Protein AF-A0A835IPQ7-F1 (afdb_monomer)

Secondary structure (DSSP, 8-state):
---HHHHHHHHTT-S-HHHHHHHHHHHHHHHTSHHHHHHHHHTHHHHHHHHHHHTTS-HHHHHHHHHHHHHHHHSHHHHHHHHHHHHHHHHHHHHTS-S---HHHHHHHHHHHHHHHHHHHHT-HHHHHHHHHT-SSSHHHHHHHHTT--

InterPro domains:
  IPR016024 Armadillo-type fold [SSF48371] (5-84)
  IPR036554 GHMP kinase, C-terminal domain superfamily [G3DSA:3.30.70.890] (78-149)
  IPR036554 GHMP kinase, C-terminal domain superfamily [SSF55060] (88-145)

Mean predicted aligned error: 6.87 Å

pLDDT: mean 88.47, std 11.12, range [39.31, 96.62]

Sequence (150 aa):
MATELEELLQFLSFPSLQVKKGAVDIVRDLTGSEDGLQALTYYSQIVFPSLSCLLAENKEISEPAAQALVNLSENSELSIKMIEYEYSPTKKMRAVLPTEISMKEHIWNSSQAGALVASVLQGDLRVLGKAMSLDKIVEPKRKRLATRCC

Foldseek 3Di:
DQDPVNVLLVQLVDPDPVSVLVSLQVLLVLLVDPVSLVVCLVVLLRLLLSLVLQCPPDPSNNVSSVSSVVSLCVDPSSVVSSVVNVVVLVVVLVVQFDPDDDPVLVVLLVVLVVQLVVCVVVVPVVSNVVSVVPRDTRCVRCVVVVPPRD

Radius of gyration: 18.13 Å; Cα contacts (8 Å, |Δi|>4): 126; chains: 1; bounding box: 44×29×50 Å

Structure (mmCIF, N/CA/C/O backbone):
data_AF-A0A835IPQ7-F1
#
_entry.id   AF-A0A835IPQ7-F1
#
loop_
_atom_site.group_PDB
_atom_site.id
_atom_site.type_symbol
_atom_site.label_atom_id
_atom_site.label_alt_id
_atom_site.label_comp_id
_atom_site.label_asym_id
_atom_site.label_entity_id
_atom_site.label_seq_id
_atom_site.pdbx_PDB_ins_code
_atom_site.Cartn_x
_atom_site.Cartn_y
_atom_site.Cartn_z
_atom_site.occupancy
_atom_site.B_iso_or_equiv
_atom_site.auth_seq_id
_atom_site.auth_comp_id
_atom_site.auth_asym_id
_atom_site.auth_atom_id
_atom_site.pdbx_PDB_model_num
ATOM 1 N N . MET A 1 1 ? -4.590 -10.251 26.690 1.00 44.31 1 MET A N 1
ATOM 2 C CA . MET A 1 1 ? -5.963 -10.218 26.150 1.00 44.31 1 MET A CA 1
ATOM 3 C C . MET A 1 1 ? -5.907 -9.310 24.946 1.00 44.31 1 MET A C 1
ATOM 5 O O . MET A 1 1 ? -5.314 -8.246 25.092 1.00 44.31 1 MET A O 1
ATOM 9 N N . ALA A 1 2 ? -6.408 -9.749 23.790 1.00 57.72 2 ALA A N 1
ATOM 10 C CA . ALA A 1 2 ? -6.534 -8.855 22.645 1.00 57.72 2 ALA A CA 1
ATOM 11 C C . ALA A 1 2 ? -7.490 -7.719 23.032 1.00 57.72 2 ALA A C 1
ATOM 13 O O . ALA A 1 2 ? -8.451 -7.949 23.768 1.00 57.72 2 ALA A O 1
ATOM 14 N N . THR A 1 3 ? -7.174 -6.490 22.637 1.00 83.00 3 THR A N 1
ATOM 15 C CA . THR A 1 3 ? -8.110 -5.373 22.838 1.00 83.00 3 THR A CA 1
ATOM 16 C C . THR A 1 3 ? -9.187 -5.412 21.752 1.00 83.00 3 THR A C 1
ATOM 18 O O . THR A 1 3 ? -8.947 -5.959 20.677 1.00 83.00 3 THR A O 1
ATOM 21 N N . GLU A 1 4 ? -10.350 -4.801 21.990 1.00 87.12 4 GLU A N 1
ATOM 22 C CA . GLU A 1 4 ? -11.446 -4.733 21.002 1.00 87.12 4 GLU A CA 1
ATOM 23 C C . GLU A 1 4 ? -10.976 -4.188 19.636 1.00 87.12 4 GLU A C 1
ATOM 25 O O . GLU A 1 4 ? -11.417 -4.646 18.582 1.00 87.12 4 GLU A O 1
ATOM 30 N N . LEU A 1 5 ? -10.015 -3.255 19.641 1.00 88.69 5 LEU A N 1
ATOM 31 C CA . LEU A 1 5 ? -9.425 -2.691 18.425 1.00 88.69 5 LEU A CA 1
ATOM 32 C C . LEU A 1 5 ? -8.526 -3.691 17.680 1.00 88.69 5 LEU A C 1
ATOM 34 O O . LEU A 1 5 ? -8.494 -3.698 16.454 1.00 88.69 5 LEU A O 1
ATOM 38 N N . GLU A 1 6 ? -7.806 -4.552 18.395 1.00 88.81 6 GLU A N 1
ATOM 39 C CA . GLU A 1 6 ? -6.974 -5.586 17.774 1.00 88.81 6 GLU A CA 1
ATOM 40 C C . GLU A 1 6 ? -7.838 -6.627 17.047 1.00 88.81 6 GLU A C 1
ATOM 42 O O . GLU A 1 6 ? -7.523 -7.009 15.920 1.00 88.81 6 GLU A O 1
ATOM 47 N N . GLU A 1 7 ? -8.960 -7.030 17.650 1.00 90.25 7 GLU A N 1
ATOM 48 C CA . GLU A 1 7 ? -9.942 -7.921 17.018 1.00 90.25 7 GLU A CA 1
ATOM 49 C C . GLU A 1 7 ? -10.568 -7.275 15.774 1.00 90.25 7 GLU A C 1
ATOM 51 O O . GLU A 1 7 ? -10.646 -7.909 14.719 1.00 90.25 7 GLU A O 1
ATOM 56 N N . LEU A 1 8 ? -10.925 -5.987 15.855 1.00 93.62 8 LEU A N 1
ATOM 57 C CA . LEU A 1 8 ? -11.420 -5.229 14.705 1.00 93.62 8 LEU A CA 1
ATOM 58 C C . LEU A 1 8 ? -10.421 -5.234 13.539 1.00 93.62 8 LEU A C 1
ATOM 60 O O . LEU A 1 8 ? -10.806 -5.462 12.392 1.00 93.62 8 LEU A O 1
ATOM 64 N N . LEU A 1 9 ? -9.135 -5.004 13.813 1.00 91.94 9 LEU A N 1
ATOM 65 C CA . LEU A 1 9 ? -8.107 -4.982 12.770 1.00 91.94 9 LEU A CA 1
ATOM 66 C C . LEU A 1 9 ? -7.886 -6.362 12.138 1.00 91.94 9 LEU A C 1
ATOM 68 O O . LEU A 1 9 ? -7.613 -6.441 10.941 1.00 91.94 9 LEU A O 1
ATOM 72 N N . GLN A 1 10 ? -8.067 -7.452 12.887 1.00 90.88 10 GLN A N 1
ATOM 73 C CA . GLN A 1 10 ? -8.023 -8.807 12.323 1.00 90.88 10 GLN A CA 1
ATOM 74 C C . GLN A 1 10 ? -9.153 -9.051 11.310 1.00 90.88 10 GLN A C 1
ATOM 76 O O . GLN A 1 10 ? -8.959 -9.784 10.336 1.00 90.88 10 GLN A O 1
ATOM 81 N N . PHE A 1 11 ? -10.312 -8.405 11.481 1.00 93.75 11 PHE A N 1
ATOM 82 C CA . PHE A 1 11 ? -11.425 -8.525 10.539 1.00 93.75 11 PHE A CA 1
ATOM 83 C C . PHE A 1 11 ? -11.150 -7.902 9.163 1.00 93.75 11 PHE A C 1
ATOM 85 O O . PHE A 1 11 ? -11.789 -8.302 8.188 1.00 93.75 11 PHE A O 1
ATOM 92 N N . LEU A 1 12 ? -10.163 -7.005 9.037 1.00 91.38 12 LEU A N 1
ATOM 93 C CA . LEU A 1 12 ? -9.731 -6.469 7.738 1.00 91.38 12 LEU A CA 1
ATOM 94 C C . LEU A 1 12 ? -9.150 -7.559 6.823 1.00 91.38 12 LEU A C 1
ATOM 96 O O . LEU A 1 12 ? -9.284 -7.476 5.605 1.00 91.38 12 LEU A O 1
ATOM 100 N N . SER A 1 13 ? -8.569 -8.611 7.401 1.00 88.50 13 SER A N 1
ATOM 101 C CA . SER A 1 13 ? -7.992 -9.744 6.664 1.00 88.50 13 SER A CA 1
ATOM 102 C C . SER A 1 13 ? -8.943 -10.944 6.562 1.00 88.50 13 SER A C 1
ATOM 104 O O . SER A 1 13 ? -8.552 -12.016 6.099 1.00 88.50 13 SER A O 1
ATOM 106 N N . PHE A 1 14 ? -10.197 -10.806 7.006 1.00 89.62 14 PHE A N 1
ATOM 107 C CA . PHE A 1 14 ? -11.148 -11.917 7.049 1.00 89.62 14 PHE A CA 1
ATOM 108 C C . PHE A 1 14 ? -11.633 -12.308 5.637 1.00 89.62 14 PHE A C 1
ATOM 110 O O . PHE A 1 14 ? -11.823 -11.444 4.781 1.00 89.62 14 PHE A O 1
ATOM 117 N N . PRO A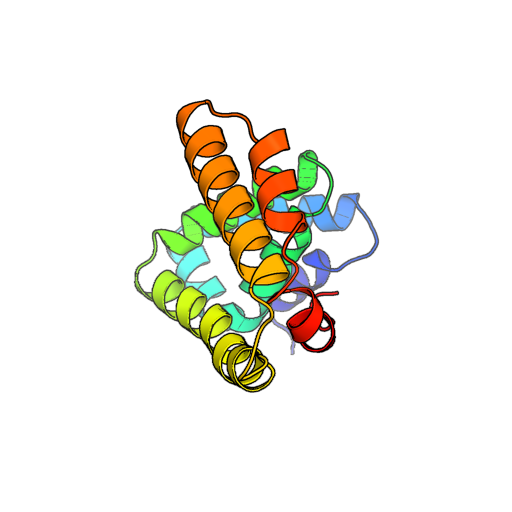 1 15 ? -11.918 -13.593 5.351 1.00 86.56 15 PRO A N 1
ATOM 118 C CA . PRO A 1 15 ? -12.365 -14.011 4.017 1.00 86.56 15 PRO A CA 1
ATOM 119 C C . PRO A 1 15 ? -13.759 -13.484 3.629 1.00 86.56 15 PRO A C 1
ATOM 121 O O . PRO A 1 15 ? -14.085 -13.416 2.446 1.00 86.56 15 PRO A O 1
ATOM 124 N N . SER A 1 16 ? -14.598 -13.108 4.600 1.00 91.31 16 SER A N 1
ATOM 125 C CA . SER A 1 16 ? -15.963 -12.633 4.341 1.00 91.31 16 SER A CA 1
ATOM 126 C C . SER A 1 16 ? -15.989 -11.164 3.911 1.00 91.31 16 SER A C 1
ATOM 128 O O . SER A 1 16 ? -15.569 -10.284 4.661 1.00 91.31 16 SER A O 1
ATOM 130 N N . LEU A 1 17 ? -16.562 -10.890 2.732 1.00 88.19 17 LEU A N 1
ATOM 131 C CA . LEU A 1 17 ? -16.719 -9.535 2.186 1.00 88.19 17 LEU A CA 1
ATOM 132 C C . LEU A 1 17 ? -17.511 -8.613 3.127 1.00 88.19 17 LEU A C 1
ATOM 134 O O . LEU A 1 17 ? -17.136 -7.461 3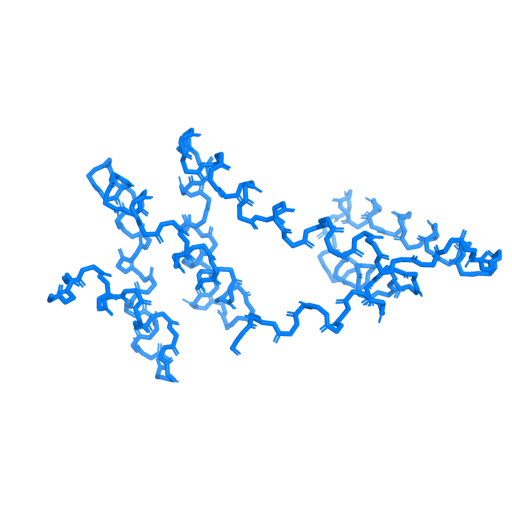.314 1.00 88.19 17 LEU A O 1
ATOM 138 N N . GLN A 1 18 ? -18.585 -9.125 3.737 1.00 91.69 18 GLN A N 1
ATOM 139 C CA . GLN A 1 18 ? -19.427 -8.344 4.651 1.00 91.69 18 GLN A CA 1
ATOM 140 C C . GLN A 1 18 ? -18.659 -7.938 5.911 1.00 91.69 18 GLN A C 1
ATOM 142 O O . GLN A 1 18 ? -18.774 -6.804 6.366 1.00 91.69 18 GLN A O 1
ATOM 147 N N . VAL A 1 19 ? -17.843 -8.855 6.437 1.00 93.19 19 VAL A N 1
ATOM 148 C CA . VAL A 1 19 ? -17.016 -8.613 7.625 1.00 93.19 19 VAL A CA 1
ATOM 149 C C . VAL A 1 19 ? -15.911 -7.608 7.306 1.00 93.19 19 VAL A C 1
ATOM 151 O O . VAL A 1 19 ? -15.760 -6.639 8.042 1.00 93.19 19 VAL A O 1
ATOM 154 N N . LYS A 1 20 ? -15.215 -7.766 6.169 1.00 93.38 20 LYS A N 1
ATOM 155 C CA . LYS A 1 20 ? -14.211 -6.792 5.710 1.00 93.38 20 LYS A CA 1
ATOM 156 C C . LYS A 1 20 ? -14.803 -5.401 5.522 1.00 93.38 20 LYS A C 1
ATOM 158 O O . LYS A 1 20 ? -14.201 -4.426 5.955 1.00 93.38 20 LYS A O 1
ATOM 163 N N . LYS A 1 21 ? -15.988 -5.313 4.911 1.00 93.75 21 LYS A N 1
ATOM 164 C CA . LYS A 1 21 ? -16.687 -4.044 4.687 1.00 93.75 21 LYS A CA 1
ATOM 165 C C . LYS A 1 21 ? -17.045 -3.353 6.004 1.00 93.75 21 LYS A C 1
ATOM 167 O O . LYS A 1 21 ? -16.690 -2.200 6.200 1.00 93.75 21 LYS A O 1
ATOM 172 N N . GLY A 1 22 ? -17.671 -4.077 6.934 1.00 95.12 22 GLY A N 1
ATOM 173 C CA . GLY A 1 22 ? -17.976 -3.529 8.256 1.00 95.12 22 GLY A CA 1
ATOM 174 C C . GLY A 1 22 ? -16.716 -3.072 8.994 1.00 95.12 22 GLY A C 1
ATOM 175 O O . GLY A 1 22 ? -16.687 -1.975 9.541 1.00 95.12 22 GLY A O 1
ATOM 176 N N . ALA A 1 23 ? -15.648 -3.872 8.950 1.00 96.31 23 ALA A N 1
ATOM 177 C CA . ALA A 1 23 ? -14.386 -3.531 9.594 1.00 96.31 23 ALA A CA 1
ATOM 178 C C . ALA A 1 23 ? -13.727 -2.284 8.983 1.00 96.31 23 ALA A C 1
ATOM 180 O O . ALA A 1 23 ? -13.305 -1.398 9.723 1.00 96.31 23 ALA A O 1
ATOM 181 N N . VAL A 1 24 ? -13.664 -2.181 7.651 1.00 96.62 24 VAL A N 1
ATOM 182 C CA . VAL A 1 24 ? -13.031 -1.034 6.983 1.00 96.62 24 VAL A CA 1
ATOM 183 C C . VAL A 1 24 ? -13.832 0.254 7.177 1.00 96.62 24 VAL A C 1
ATOM 185 O O . VAL A 1 24 ? -13.228 1.306 7.363 1.00 96.62 24 VAL A O 1
ATOM 188 N N . ASP A 1 25 ? -15.167 0.178 7.205 1.00 96.62 25 ASP A N 1
ATOM 189 C CA . ASP A 1 25 ? -16.028 1.331 7.488 1.00 96.62 25 ASP A CA 1
ATOM 190 C C . ASP A 1 25 ? -15.813 1.848 8.919 1.00 96.62 25 ASP A C 1
ATOM 192 O O . ASP A 1 25 ? -15.623 3.047 9.111 1.00 96.62 25 ASP A O 1
ATOM 196 N N . ILE A 1 26 ? -15.746 0.952 9.912 1.00 96.31 26 ILE A N 1
ATOM 197 C CA . ILE A 1 26 ? -15.465 1.338 11.305 1.00 96.31 26 ILE A CA 1
ATOM 198 C C . ILE A 1 26 ? -14.068 1.956 11.419 1.00 96.31 26 ILE A C 1
ATOM 200 O O . ILE A 1 26 ? -13.901 2.993 12.057 1.00 96.31 26 ILE A O 1
ATOM 204 N N . VAL A 1 27 ? -13.053 1.352 10.791 1.00 95.94 27 VAL A N 1
ATOM 205 C CA . VAL A 1 27 ? -11.685 1.895 10.811 1.00 95.94 27 VAL A CA 1
ATOM 206 C C . VAL A 1 27 ? -11.632 3.268 10.142 1.00 95.94 27 VAL A C 1
ATOM 208 O O . VAL A 1 27 ? -11.024 4.178 10.701 1.00 95.94 27 VAL A O 1
ATOM 211 N N . ARG A 1 28 ? -12.305 3.465 9.001 1.00 96.12 28 ARG A N 1
ATOM 212 C CA . ARG A 1 28 ? -12.439 4.786 8.368 1.00 96.12 28 ARG A CA 1
ATOM 213 C C . ARG A 1 28 ? -13.042 5.797 9.341 1.00 96.12 28 ARG A C 1
ATOM 215 O O . ARG A 1 28 ? -12.496 6.887 9.483 1.00 96.12 28 ARG A O 1
ATOM 222 N N . ASP A 1 29 ? -14.119 5.449 10.032 1.00 96.00 29 ASP A N 1
ATOM 223 C CA . ASP A 1 29 ? -14.781 6.378 10.950 1.00 96.00 29 ASP A CA 1
ATOM 224 C C . ASP A 1 29 ? -13.885 6.727 12.153 1.00 96.00 29 ASP A C 1
ATOM 226 O O . ASP A 1 29 ? -13.805 7.893 12.541 1.00 96.00 29 ASP A O 1
ATOM 230 N N . LEU A 1 30 ? -13.110 5.764 12.672 1.00 94.50 30 LEU A N 1
ATOM 231 C CA . LEU A 1 30 ? -12.098 6.014 13.708 1.00 94.50 30 LEU A CA 1
ATOM 232 C C . LEU A 1 30 ? -11.030 7.011 13.244 1.00 94.50 30 LEU A C 1
ATOM 234 O O . LEU A 1 30 ? -10.646 7.891 14.014 1.00 94.50 30 LEU A O 1
ATOM 238 N N . THR A 1 31 ? -10.585 6.925 11.985 1.00 94.31 31 THR A N 1
ATOM 239 C CA . THR A 1 31 ? -9.612 7.883 11.425 1.00 94.31 31 THR A CA 1
ATOM 240 C C . THR A 1 31 ? -10.161 9.303 11.271 1.00 94.31 31 THR A C 1
ATOM 242 O O . THR A 1 31 ? -9.381 10.223 11.064 1.00 94.31 31 THR A O 1
ATOM 245 N N . GLY A 1 32 ? -11.479 9.499 11.387 1.00 91.44 32 GLY A N 1
ATOM 246 C CA . GLY A 1 32 ? -12.112 10.820 11.398 1.00 91.44 32 GLY A CA 1
ATOM 247 C C . GLY A 1 32 ? -12.132 11.503 12.771 1.00 91.44 32 GLY A C 1
ATOM 248 O O . GLY A 1 32 ? -12.697 12.587 12.894 1.00 91.44 32 GLY A O 1
ATOM 249 N N . SER A 1 33 ? -11.560 10.879 13.807 1.00 92.88 33 SER A N 1
ATOM 250 C CA . SER A 1 33 ? -11.555 11.388 15.184 1.00 92.88 33 SER A CA 1
ATOM 251 C C . SER A 1 33 ? -10.151 11.380 15.789 1.00 92.88 33 SER A C 1
ATOM 253 O O . SER A 1 33 ? -9.386 10.444 15.564 1.00 92.88 33 SER A O 1
ATOM 255 N N . GLU A 1 34 ? -9.827 12.381 16.612 1.00 88.44 34 GLU A N 1
ATOM 256 C CA . GLU A 1 34 ? -8.531 12.461 17.308 1.00 88.44 34 GLU A CA 1
ATOM 257 C C . GLU A 1 34 ? -8.294 11.250 18.228 1.00 88.44 34 GLU A C 1
ATOM 259 O O . GLU A 1 34 ? -7.224 10.642 18.193 1.00 88.44 34 GLU A O 1
ATOM 264 N N . ASP A 1 35 ? -9.314 10.828 18.985 1.00 89.69 35 ASP A N 1
ATOM 265 C CA . ASP A 1 35 ? -9.229 9.656 19.870 1.00 89.69 35 ASP A CA 1
ATOM 266 C C . ASP A 1 35 ? -8.967 8.360 19.083 1.00 89.69 35 ASP A C 1
ATOM 268 O O . ASP A 1 35 ? -8.162 7.516 19.490 1.00 89.69 35 ASP A O 1
ATOM 272 N N . GLY A 1 36 ? -9.614 8.202 17.924 1.00 90.81 36 GLY A N 1
ATOM 273 C CA . GLY A 1 36 ? -9.397 7.060 17.042 1.00 90.81 36 GLY A CA 1
ATOM 274 C C . GLY A 1 36 ? -7.999 7.062 16.419 1.00 90.81 36 GLY A C 1
ATOM 275 O O . GLY A 1 36 ? -7.347 6.016 16.386 1.00 90.81 36 GLY A O 1
ATOM 276 N N . LEU A 1 37 ? -7.487 8.224 16.001 1.00 91.56 37 LEU A N 1
ATOM 277 C CA . LEU A 1 37 ? -6.111 8.370 15.507 1.00 91.56 37 LEU A CA 1
ATOM 278 C C . LEU A 1 37 ? -5.080 8.025 16.591 1.00 91.56 37 LEU A C 1
ATOM 280 O O . LEU A 1 37 ? -4.134 7.271 16.331 1.00 91.56 37 LEU A O 1
ATOM 284 N N . GLN A 1 38 ? -5.291 8.503 17.821 1.00 90.81 38 GLN A N 1
ATOM 285 C CA . GLN A 1 38 ? -4.463 8.167 18.981 1.00 90.81 38 GLN A CA 1
ATOM 286 C C . GLN A 1 38 ? -4.438 6.645 19.214 1.00 90.81 38 GLN A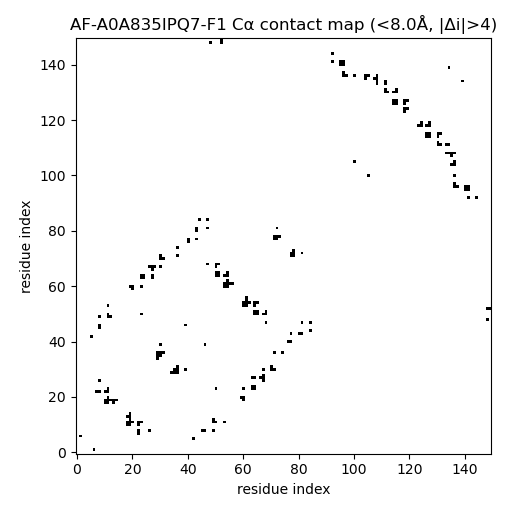 C 1
ATOM 288 O O . GLN A 1 38 ? -3.370 6.063 19.417 1.00 90.81 38 GLN A O 1
ATOM 293 N N . ALA A 1 39 ? -5.591 5.976 19.130 1.00 90.69 39 ALA A N 1
ATOM 294 C CA . ALA A 1 39 ? -5.685 4.528 19.303 1.00 90.69 39 ALA A CA 1
ATOM 295 C C . ALA A 1 39 ? -4.979 3.750 18.173 1.00 90.69 39 ALA A C 1
ATOM 297 O O . ALA A 1 39 ? -4.207 2.823 18.434 1.00 90.69 39 ALA A O 1
ATOM 298 N N . LEU A 1 40 ? -5.181 4.152 16.914 1.00 91.31 40 LEU A N 1
ATOM 299 C CA . LEU A 1 40 ? -4.581 3.514 15.733 1.00 91.31 40 LEU A CA 1
ATOM 300 C C . LEU A 1 40 ? -3.059 3.694 15.661 1.00 91.31 40 LEU A C 1
ATOM 302 O O . LEU A 1 40 ? -2.361 2.857 15.087 1.00 91.31 40 LEU A O 1
ATOM 306 N N . THR A 1 41 ? -2.520 4.727 16.306 1.00 91.06 41 THR A N 1
ATOM 307 C CA . THR A 1 41 ? -1.077 4.987 16.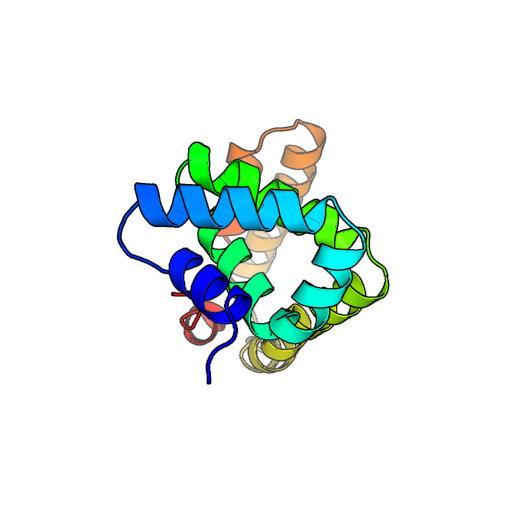394 1.00 91.06 41 THR A CA 1
ATOM 308 C C . THR A 1 41 ? -0.301 3.824 17.023 1.00 91.06 41 THR A C 1
ATOM 310 O O . THR A 1 41 ? 0.799 3.494 16.555 1.00 91.06 41 THR A O 1
ATOM 313 N N . TYR A 1 42 ? -0.885 3.145 18.019 1.00 89.69 42 TYR A N 1
ATOM 314 C CA . TYR A 1 42 ? -0.305 1.948 18.641 1.00 89.69 42 TYR A CA 1
ATOM 315 C C . TYR A 1 42 ? -0.312 0.731 17.699 1.00 89.69 42 TYR A C 1
ATOM 317 O O . TYR A 1 42 ? 0.608 -0.085 17.726 1.00 89.69 42 TYR A O 1
ATOM 325 N N . TYR A 1 43 ? -1.302 0.649 16.808 1.00 91.44 43 TYR A N 1
ATOM 326 C CA . TYR A 1 43 ? -1.501 -0.462 15.872 1.00 91.44 43 TYR A CA 1
ATOM 327 C C . TYR A 1 43 ? -1.039 -0.160 14.438 1.00 91.44 43 TYR A C 1
ATOM 329 O O . TYR A 1 43 ? -1.362 -0.904 13.511 1.00 91.44 43 TYR A O 1
ATOM 337 N N . SER A 1 44 ? -0.242 0.896 14.248 1.00 90.06 44 SER A N 1
ATOM 338 C CA . SER A 1 44 ? 0.300 1.340 12.950 1.00 90.06 44 SER A CA 1
ATOM 339 C C . SER A 1 44 ? 0.914 0.202 12.118 1.00 90.06 44 SER A C 1
ATOM 341 O O . SER A 1 44 ? 0.658 0.087 10.921 1.00 90.06 44 SER A O 1
ATOM 343 N N . GLN A 1 45 ? 1.647 -0.709 12.763 1.00 86.94 45 GLN A N 1
ATOM 344 C CA . GLN A 1 45 ? 2.297 -1.857 12.113 1.00 86.94 45 GLN A CA 1
ATOM 345 C C . GLN A 1 45 ? 1.320 -2.907 11.553 1.00 86.94 45 GLN A C 1
ATOM 347 O O . GLN A 1 45 ? 1.723 -3.738 10.742 1.00 86.94 45 GLN A O 1
ATOM 352 N N . ILE A 1 46 ? 0.056 -2.889 11.984 1.00 88.88 46 ILE A N 1
ATOM 353 C CA . ILE A 1 46 ? -1.001 -3.808 11.538 1.00 88.88 46 ILE A CA 1
ATOM 354 C C . ILE A 1 46 ? -1.940 -3.090 10.568 1.00 88.88 46 ILE A C 1
ATOM 356 O O . ILE A 1 46 ? -2.248 -3.616 9.495 1.00 88.88 46 ILE A O 1
ATOM 360 N N . VAL A 1 47 ? -2.383 -1.880 10.925 1.00 91.44 47 VAL A N 1
ATOM 361 C CA . VAL A 1 47 ? -3.402 -1.147 10.163 1.00 91.44 47 VAL A CA 1
ATOM 362 C C . VAL A 1 47 ? -2.899 -0.727 8.779 1.00 91.44 47 VAL A C 1
ATOM 364 O O . VAL A 1 47 ? -3.632 -0.898 7.810 1.00 91.44 47 VAL A O 1
ATOM 367 N N . PHE A 1 48 ? -1.645 -0.272 8.644 1.00 90.56 48 PHE A N 1
ATOM 368 C CA . PHE A 1 48 ? -1.101 0.146 7.345 1.00 90.56 48 PHE A CA 1
ATOM 369 C C . PHE A 1 48 ? -1.035 -1.006 6.329 1.00 90.56 48 PHE A C 1
ATOM 371 O O . PHE A 1 48 ? -1.636 -0.866 5.264 1.00 90.56 48 PHE A O 1
ATOM 378 N N . PRO A 1 49 ? -0.389 -2.159 6.617 1.00 87.81 49 PRO A N 1
ATOM 379 C CA . PRO A 1 49 ? -0.411 -3.295 5.698 1.00 87.81 49 PRO A CA 1
ATOM 380 C C . PRO A 1 49 ? -1.827 -3.752 5.350 1.00 87.81 49 PRO A C 1
ATOM 382 O O . PRO A 1 49 ? -2.104 -4.029 4.184 1.00 87.81 49 PRO A O 1
ATOM 385 N N . SER A 1 50 ? -2.717 -3.817 6.345 1.00 90.81 50 SER A N 1
ATOM 386 C CA . SER A 1 50 ? -4.078 -4.321 6.153 1.00 90.81 50 SER A CA 1
ATOM 387 C C . SER A 1 50 ? -4.867 -3.417 5.206 1.00 90.81 50 SER A C 1
ATOM 389 O O . SER A 1 50 ? -5.377 -3.893 4.195 1.00 90.81 50 SER A O 1
ATOM 391 N N . LEU A 1 51 ? -4.893 -2.104 5.460 1.00 93.00 51 LEU A N 1
ATOM 392 C CA . LEU A 1 51 ? -5.575 -1.139 4.593 1.00 93.00 51 LEU A CA 1
ATOM 393 C C . LEU A 1 51 ? -4.948 -1.067 3.194 1.00 93.00 51 LEU A C 1
ATOM 395 O O . LEU A 1 51 ? -5.678 -1.025 2.206 1.00 93.00 51 LEU A O 1
ATOM 399 N N . SER A 1 52 ? -3.617 -1.121 3.084 1.00 91.25 52 SER A N 1
ATOM 400 C CA . SER A 1 52 ? -2.928 -1.135 1.787 1.00 91.25 52 SER A CA 1
ATOM 401 C C . SER A 1 52 ? -3.283 -2.365 0.948 1.00 91.25 52 SER A C 1
ATOM 403 O O . SER A 1 52 ? -3.447 -2.247 -0.265 1.00 91.25 52 SER A O 1
ATOM 405 N N . CYS A 1 53 ? -3.454 -3.538 1.567 1.00 88.56 53 CYS A N 1
ATOM 406 C CA . CYS A 1 53 ? -3.902 -4.741 0.856 1.00 88.56 53 CYS A CA 1
ATOM 407 C C . CYS A 1 53 ? -5.343 -4.600 0.342 1.00 88.56 53 CYS A C 1
ATOM 409 O O . CYS A 1 53 ? -5.648 -5.041 -0.766 1.00 88.56 53 CYS A O 1
ATOM 411 N N . LEU A 1 54 ? -6.214 -3.933 1.105 1.00 92.94 54 LEU A N 1
ATOM 412 C CA . LEU A 1 54 ? -7.607 -3.695 0.720 1.00 92.94 54 LEU A CA 1
ATOM 413 C C . LEU A 1 54 ? -7.761 -2.762 -0.492 1.00 92.94 54 LEU A C 1
ATOM 415 O O . LEU A 1 54 ? -8.812 -2.767 -1.130 1.00 92.94 54 LEU A O 1
ATOM 419 N N . LEU A 1 55 ? -6.722 -2.015 -0.880 1.00 91.50 55 LEU A N 1
ATOM 420 C CA . LEU A 1 55 ? -6.745 -1.201 -2.103 1.00 91.50 55 LEU A CA 1
ATOM 421 C C . LEU A 1 55 ? -6.853 -2.038 -3.388 1.00 91.50 55 LEU A C 1
ATOM 423 O O . LEU A 1 55 ? -7.272 -1.515 -4.419 1.00 91.50 55 LEU A O 1
ATOM 427 N N . ALA A 1 56 ? -6.479 -3.320 -3.340 1.00 88.75 56 ALA A N 1
ATOM 428 C CA . ALA A 1 56 ? -6.591 -4.241 -4.472 1.00 88.75 56 ALA A CA 1
ATOM 429 C C . ALA A 1 56 ? -7.979 -4.902 -4.594 1.00 88.75 56 ALA A C 1
ATOM 431 O O . ALA A 1 56 ? -8.229 -5.622 -5.563 1.00 88.75 56 ALA A O 1
ATOM 432 N N . GLU A 1 57 ? -8.863 -4.689 -3.617 1.00 90.31 57 GLU A N 1
ATOM 433 C CA . GLU A 1 57 ? -10.211 -5.259 -3.587 1.00 90.31 57 GLU A CA 1
ATOM 434 C C . GLU A 1 57 ? -11.188 -4.479 -4.485 1.00 90.31 57 GLU A C 1
ATOM 436 O O . GLU A 1 57 ? -10.823 -3.581 -5.247 1.00 90.31 57 GLU A O 1
ATOM 441 N N . ASN A 1 58 ? -12.471 -4.846 -4.432 1.00 91.75 58 ASN A N 1
ATOM 442 C CA . ASN A 1 58 ? -13.514 -4.123 -5.149 1.00 91.75 58 ASN A CA 1
ATOM 443 C C . ASN A 1 58 ? -13.691 -2.686 -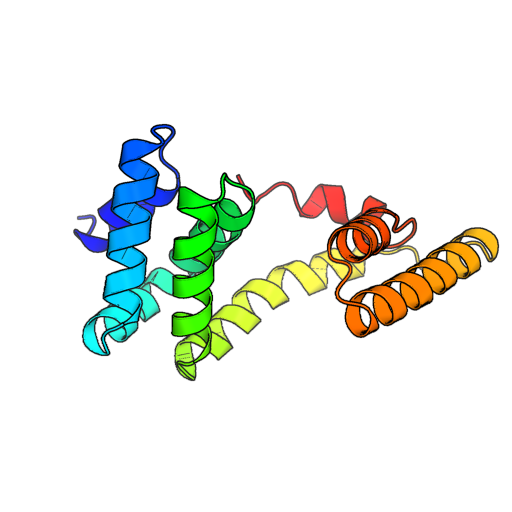4.621 1.00 91.75 58 ASN A C 1
ATOM 445 O O . ASN A 1 58 ? -13.308 -2.357 -3.499 1.00 91.75 58 ASN A O 1
ATOM 449 N N . LYS A 1 59 ? -14.353 -1.845 -5.425 1.00 93.00 59 LYS A N 1
ATOM 450 C CA . LYS A 1 59 ? -14.576 -0.429 -5.105 1.00 93.00 59 LYS A CA 1
ATOM 451 C C . LYS A 1 59 ? -15.190 -0.211 -3.714 1.00 93.00 59 LYS A C 1
ATOM 453 O O . LYS A 1 59 ? -14.784 0.707 -3.013 1.00 93.00 59 LYS A O 1
ATOM 458 N N . GLU A 1 60 ? -16.139 -1.061 -3.317 1.00 93.19 60 GLU A N 1
ATOM 459 C CA . GLU A 1 60 ? -16.845 -0.941 -2.034 1.00 93.19 60 GLU A CA 1
ATOM 460 C C . GLU A 1 60 ? -15.930 -1.063 -0.811 1.00 93.19 60 GLU A C 1
ATOM 462 O O . GLU A 1 60 ? -16.276 -0.547 0.245 1.00 93.19 60 GLU A O 1
ATOM 467 N N . ILE A 1 61 ? -14.793 -1.746 -0.945 1.00 94.81 61 ILE A N 1
ATOM 468 C CA . ILE A 1 61 ? -13.804 -1.922 0.123 1.00 94.81 61 ILE A CA 1
ATOM 469 C C . ILE A 1 61 ? -12.599 -1.006 -0.100 1.00 94.81 61 ILE A C 1
ATOM 471 O O . ILE A 1 61 ? -12.092 -0.406 0.848 1.00 94.81 61 ILE A O 1
ATOM 475 N N . SER A 1 62 ? -12.148 -0.863 -1.348 1.00 95.31 62 SER A N 1
ATOM 476 C CA . SER A 1 62 ? -10.960 -0.076 -1.674 1.00 95.31 62 SER A CA 1
ATOM 477 C C . SER A 1 62 ? -11.160 1.418 -1.405 1.00 95.31 62 SER A C 1
ATOM 479 O O . SER A 1 62 ? -10.222 2.094 -1.000 1.00 95.31 62 SER A O 1
ATOM 481 N N . GLU A 1 63 ? -12.364 1.950 -1.638 1.00 95.81 63 GLU A N 1
ATOM 482 C CA . GLU A 1 63 ? -12.687 3.368 -1.428 1.00 95.81 63 GLU A CA 1
ATOM 483 C C . GLU A 1 63 ? -12.608 3.784 0.054 1.00 95.81 63 GLU A C 1
ATOM 485 O O . GLU A 1 63 ? -11.828 4.693 0.356 1.00 95.81 63 GLU A O 1
ATOM 490 N N . PRO A 1 64 ? -13.297 3.116 1.005 1.00 96.50 64 PRO A N 1
ATOM 491 C CA . PRO A 1 64 ? -13.141 3.436 2.425 1.00 96.50 64 PRO A CA 1
ATOM 492 C C . PRO A 1 64 ? -11.728 3.140 2.948 1.00 96.50 64 PRO A C 1
ATOM 494 O O . PRO A 1 64 ? -11.232 3.894 3.783 1.00 96.50 64 PRO A O 1
ATOM 497 N N . ALA A 1 65 ? -11.040 2.112 2.430 1.00 96.56 65 ALA A N 1
ATOM 498 C CA . ALA A 1 65 ? -9.643 1.849 2.783 1.00 96.56 65 ALA A CA 1
ATOM 499 C C . ALA A 1 65 ? -8.712 2.997 2.357 1.00 96.56 65 ALA A C 1
ATOM 501 O O . ALA A 1 65 ? -7.875 3.443 3.143 1.00 96.56 65 ALA A O 1
ATOM 502 N N . ALA A 1 66 ? -8.876 3.505 1.132 1.00 96.25 66 ALA A N 1
ATOM 503 C CA . ALA A 1 66 ? -8.109 4.637 0.626 1.00 96.25 66 ALA A CA 1
ATOM 504 C C . ALA A 1 66 ? -8.380 5.905 1.441 1.00 96.25 66 ALA A C 1
ATOM 506 O O . ALA A 1 66 ? -7.441 6.605 1.808 1.00 96.25 66 ALA A O 1
ATOM 507 N N . GLN A 1 67 ? -9.645 6.173 1.775 1.00 96.19 67 GLN A N 1
ATOM 508 C CA . GLN A 1 67 ? -10.008 7.312 2.613 1.00 96.19 67 GLN A CA 1
ATOM 509 C C . GLN A 1 67 ? -9.385 7.214 4.012 1.00 96.19 67 GLN A C 1
ATOM 511 O O . GLN A 1 67 ? -8.816 8.191 4.491 1.00 96.19 67 GLN A O 1
ATOM 516 N N . ALA A 1 68 ? -9.427 6.035 4.639 1.00 96.12 68 ALA A N 1
ATOM 517 C CA . ALA A 1 68 ? -8.784 5.810 5.931 1.00 96.12 68 ALA A CA 1
ATOM 518 C C . ALA A 1 68 ? -7.269 6.078 5.863 1.00 96.12 68 ALA A C 1
ATOM 520 O O . ALA A 1 68 ? -6.724 6.751 6.732 1.00 96.12 68 ALA A O 1
ATOM 521 N N . LEU A 1 69 ? -6.588 5.616 4.808 1.00 95.19 69 LEU A N 1
ATOM 522 C CA . LEU A 1 69 ? -5.160 5.890 4.601 1.00 95.19 69 LEU A CA 1
ATOM 523 C C . LEU A 1 69 ? -4.862 7.381 4.401 1.00 95.19 69 LEU A C 1
ATOM 525 O O . LEU A 1 69 ? -3.864 7.867 4.930 1.00 95.19 69 LEU A O 1
ATOM 529 N N . VAL A 1 70 ? -5.718 8.112 3.679 1.00 95.06 70 VAL A N 1
ATOM 530 C CA . VAL A 1 70 ? -5.578 9.568 3.514 1.00 95.06 70 VAL A CA 1
ATOM 531 C C . VAL A 1 70 ? -5.683 10.264 4.868 1.00 95.06 70 VAL A C 1
ATOM 533 O O . VAL A 1 70 ? -4.767 10.997 5.229 1.00 95.06 70 VAL A O 1
ATOM 536 N N . ASN A 1 71 ? -6.715 9.963 5.656 1.00 94.94 71 ASN A N 1
ATOM 537 C CA . ASN A 1 71 ? -6.890 10.543 6.990 1.00 94.94 71 ASN A CA 1
ATOM 538 C C . ASN A 1 71 ? -5.685 10.251 7.905 1.00 94.94 71 ASN A C 1
ATOM 540 O O . ASN A 1 71 ? -5.173 11.139 8.582 1.00 94.94 71 ASN A O 1
ATOM 544 N N . LEU A 1 72 ? -5.170 9.015 7.886 1.00 94.12 72 LEU A N 1
ATOM 545 C CA . LEU A 1 72 ? -3.968 8.640 8.641 1.00 94.12 72 LEU A CA 1
ATOM 546 C C . LEU A 1 72 ? -2.729 9.433 8.193 1.00 94.12 72 LEU A C 1
ATOM 548 O O . LEU A 1 72 ? -1.880 9.757 9.022 1.00 94.12 72 LEU A O 1
ATOM 552 N N . SER A 1 73 ? -2.619 9.749 6.898 1.00 93.75 73 SER A N 1
ATOM 553 C CA . SER A 1 73 ? -1.495 10.510 6.342 1.00 93.75 73 SER A CA 1
ATOM 554 C C . SER A 1 73 ? -1.512 12.000 6.704 1.00 93.75 73 SER A C 1
ATOM 556 O O . SER A 1 73 ? -0.463 12.641 6.659 1.00 93.75 73 SER A O 1
ATOM 558 N N . GLU A 1 74 ? -2.664 12.550 7.097 1.00 92.25 74 GLU A N 1
ATOM 559 C CA . GLU A 1 74 ? -2.772 13.939 7.564 1.00 92.25 74 GLU A CA 1
ATOM 560 C C . GLU A 1 74 ? -2.233 14.116 8.991 1.00 92.25 74 GLU A C 1
ATOM 562 O O . GLU A 1 74 ? -1.780 15.201 9.362 1.00 92.25 74 GLU A O 1
ATOM 567 N N . ASN A 1 75 ? -2.211 13.045 9.789 1.00 93.31 75 ASN A N 1
ATOM 568 C CA . ASN A 1 75 ? -1.612 13.067 11.116 1.00 93.31 75 ASN A CA 1
ATOM 569 C C . ASN A 1 75 ? -0.073 12.982 11.026 1.00 93.31 75 ASN A C 1
ATOM 571 O O . ASN A 1 75 ? 0.503 12.090 10.396 1.00 93.31 75 ASN A O 1
ATOM 575 N N . SER A 1 76 ? 0.623 13.915 11.677 1.00 90.56 76 SER A N 1
ATOM 576 C CA . SER A 1 76 ? 2.083 14.049 11.577 1.00 90.56 76 SER A CA 1
ATOM 577 C C . SER A 1 76 ? 2.854 12.860 12.164 1.00 90.56 76 SER A C 1
ATOM 579 O O . SER A 1 76 ? 3.885 12.476 11.617 1.00 90.56 76 SER A O 1
ATOM 581 N N . GLU A 1 77 ? 2.368 12.239 13.240 1.00 91.56 77 GLU A N 1
ATOM 582 C CA . GLU A 1 77 ? 3.017 11.066 13.835 1.00 91.56 77 GLU A CA 1
ATOM 583 C C . GLU A 1 77 ? 2.790 9.812 12.979 1.00 91.56 77 GLU A C 1
ATOM 585 O O . GLU A 1 77 ? 3.725 9.058 12.693 1.00 91.56 77 GLU A O 1
ATOM 590 N N . LEU A 1 78 ? 1.552 9.595 12.534 1.00 91.50 78 LEU A N 1
ATOM 591 C CA . LEU A 1 78 ? 1.179 8.444 11.713 1.00 91.50 78 LEU A CA 1
ATOM 592 C C . LEU A 1 78 ? 1.807 8.493 10.317 1.00 91.50 78 LEU A C 1
ATOM 594 O O . LEU A 1 78 ? 2.264 7.457 9.837 1.00 91.50 78 LEU A O 1
ATOM 598 N N . SER A 1 79 ? 1.907 9.668 9.693 1.00 91.00 79 SER A N 1
ATOM 599 C CA . SER A 1 79 ? 2.586 9.829 8.400 1.00 91.00 79 SER A CA 1
ATOM 600 C C . SER A 1 79 ? 4.072 9.465 8.471 1.00 91.00 79 SER A C 1
ATOM 602 O O . SER A 1 79 ? 4.575 8.780 7.577 1.00 91.00 79 SER A O 1
ATOM 604 N N . ILE A 1 80 ? 4.770 9.816 9.559 1.00 90.44 80 ILE A N 1
ATOM 605 C CA . ILE A 1 80 ? 6.156 9.379 9.792 1.00 90.44 80 ILE A CA 1
ATOM 606 C C . ILE A 1 80 ? 6.218 7.852 9.907 1.00 90.44 80 ILE A C 1
ATOM 608 O O . ILE A 1 80 ? 7.014 7.218 9.213 1.00 90.44 80 ILE A O 1
ATOM 612 N N . LYS A 1 81 ? 5.345 7.239 10.717 1.00 90.31 81 LYS A N 1
ATOM 613 C CA . LYS A 1 81 ? 5.299 5.772 10.872 1.00 90.31 81 LYS A CA 1
ATOM 614 C C . LYS A 1 81 ? 4.954 5.051 9.567 1.00 90.31 81 LYS A C 1
ATOM 616 O O . LYS A 1 81 ? 5.470 3.963 9.315 1.00 90.31 81 LYS A O 1
ATOM 621 N N . MET A 1 82 ? 4.112 5.649 8.727 1.00 88.56 82 MET A N 1
ATOM 622 C CA . MET A 1 82 ? 3.753 5.123 7.409 1.00 88.56 82 MET A CA 1
ATOM 623 C C . MET A 1 82 ? 4.969 5.119 6.474 1.00 88.56 82 MET A C 1
ATOM 625 O O . MET A 1 82 ? 5.241 4.111 5.822 1.00 88.56 82 MET A O 1
ATOM 629 N N . ILE A 1 83 ? 5.765 6.195 6.482 1.00 85.38 83 ILE A N 1
ATOM 630 C CA . ILE A 1 83 ? 7.042 6.247 5.757 1.00 85.38 83 ILE A CA 1
ATOM 631 C C . ILE A 1 83 ? 8.006 5.184 6.293 1.00 85.38 83 ILE A C 1
ATOM 633 O O . ILE A 1 83 ? 8.612 4.466 5.503 1.00 85.38 83 ILE A O 1
ATOM 637 N N . GLU A 1 84 ? 8.152 5.047 7.613 1.00 82.44 84 GLU A N 1
ATOM 638 C CA . GLU A 1 84 ? 9.048 4.054 8.224 1.00 82.44 84 GLU A CA 1
ATOM 639 C C . GLU A 1 84 ? 8.676 2.610 7.855 1.00 82.44 84 GLU A C 1
ATOM 641 O O . GLU A 1 84 ? 9.560 1.811 7.512 1.00 82.44 84 GLU A O 1
ATOM 646 N N . TYR A 1 85 ? 7.378 2.290 7.878 1.00 77.94 85 TYR A N 1
ATOM 647 C CA . TYR A 1 85 ? 6.845 1.005 7.428 1.00 77.94 85 TYR A CA 1
ATOM 648 C C . TYR A 1 85 ? 7.241 0.721 5.971 1.00 77.94 85 TYR A C 1
ATOM 650 O O . TYR A 1 85 ? 7.816 -0.332 5.681 1.00 77.94 85 TYR A O 1
ATOM 658 N N . GLU A 1 86 ? 7.018 1.684 5.073 1.00 68.94 86 GLU A N 1
ATOM 659 C CA . GLU A 1 86 ? 7.336 1.568 3.645 1.00 68.94 86 GLU A CA 1
ATOM 660 C C . GLU A 1 86 ? 8.858 1.470 3.400 1.00 68.94 86 GLU A C 1
ATOM 662 O O . GLU A 1 86 ? 9.320 0.751 2.509 1.00 68.94 86 GLU A O 1
ATOM 667 N N . TYR A 1 87 ? 9.676 2.166 4.201 1.00 59.22 87 TYR A N 1
ATOM 668 C CA . TYR A 1 87 ? 11.121 2.283 3.983 1.00 59.22 87 TYR A CA 1
ATOM 669 C C . TYR A 1 87 ? 11.902 1.026 4.397 1.00 59.22 87 TYR A C 1
ATOM 671 O O . TYR A 1 87 ? 12.911 0.696 3.763 1.00 59.22 87 TYR A O 1
ATOM 679 N N . SER A 1 88 ? 11.452 0.279 5.410 1.00 58.84 88 SER A N 1
ATOM 680 C CA . SER A 1 88 ? 12.153 -0.917 5.914 1.00 58.84 88 SER A CA 1
ATOM 681 C C . SER A 1 88 ? 12.338 -2.029 4.848 1.00 58.84 88 SER A C 1
ATOM 683 O O . SER A 1 88 ? 13.457 -2.546 4.692 1.00 58.84 88 SER A O 1
ATOM 685 N N . PRO A 1 89 ? 11.331 -2.350 4.008 1.00 66.31 89 PRO A N 1
ATOM 686 C CA . PRO A 1 89 ? 11.497 -3.225 2.844 1.00 66.31 89 PRO A CA 1
ATOM 687 C C . PRO A 1 89 ? 12.441 -2.678 1.759 1.00 66.31 89 PRO A C 1
ATOM 689 O O . PRO A 1 89 ? 13.125 -3.463 1.091 1.00 66.31 89 PRO A O 1
ATOM 692 N N . THR A 1 90 ? 12.536 -1.352 1.578 1.00 68.31 90 THR A N 1
ATOM 693 C CA . THR A 1 90 ? 13.262 -0.765 0.433 1.00 68.31 90 THR A CA 1
ATOM 694 C C . THR A 1 90 ? 14.764 -1.032 0.458 1.00 68.31 90 THR A C 1
ATOM 696 O O . THR A 1 90 ? 15.349 -1.261 -0.599 1.00 68.31 90 THR A O 1
ATOM 699 N N . LYS A 1 91 ? 15.410 -1.086 1.632 1.00 76.75 91 LYS A N 1
ATOM 700 C CA . LYS A 1 91 ? 16.855 -1.380 1.727 1.00 76.75 91 LYS A CA 1
ATOM 701 C C . LYS A 1 91 ? 17.183 -2.779 1.199 1.00 76.75 91 LYS A C 1
ATOM 703 O O . LYS A 1 91 ? 18.133 -2.946 0.437 1.00 76.75 91 LYS A O 1
ATOM 708 N N . LYS A 1 92 ? 16.364 -3.773 1.557 1.00 78.56 92 LYS A N 1
ATOM 709 C CA . LYS A 1 92 ? 16.491 -5.156 1.064 1.00 78.56 92 LYS A CA 1
ATOM 710 C C . LYS A 1 92 ? 16.175 -5.239 -0.429 1.00 78.56 92 LYS A C 1
ATOM 712 O O . LYS A 1 92 ? 16.870 -5.920 -1.171 1.00 78.56 92 LYS A O 1
ATOM 717 N N . MET A 1 93 ? 15.161 -4.500 -0.871 1.00 81.69 93 MET A N 1
ATOM 718 C CA . MET A 1 93 ? 14.757 -4.432 -2.274 1.00 81.69 93 MET A CA 1
ATOM 719 C C . MET A 1 93 ? 15.800 -3.762 -3.177 1.00 81.69 93 MET A C 1
ATOM 721 O O . MET A 1 93 ? 15.983 -4.204 -4.305 1.00 81.69 93 MET A O 1
ATOM 725 N N . ARG A 1 94 ? 16.519 -2.742 -2.693 1.00 84.25 94 ARG A N 1
ATOM 726 C CA . ARG A 1 94 ? 17.630 -2.112 -3.427 1.00 84.25 94 ARG A CA 1
ATOM 727 C C . ARG A 1 94 ? 18.841 -3.038 -3.531 1.00 84.25 94 ARG A C 1
ATOM 729 O O . ARG A 1 94 ? 19.498 -3.054 -4.562 1.00 84.25 94 ARG A O 1
ATOM 736 N N . ALA A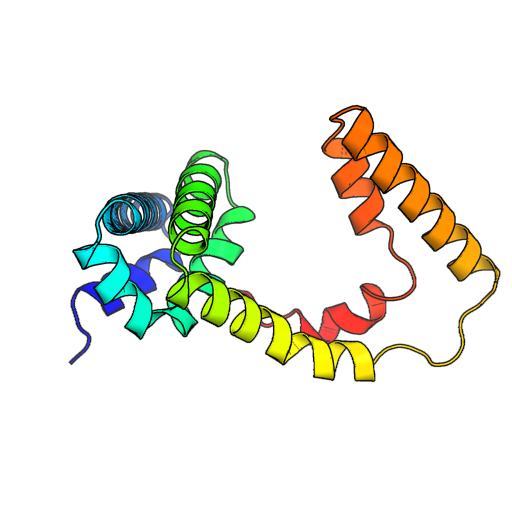 1 95 ? 19.105 -3.839 -2.497 1.00 87.00 95 ALA A N 1
ATOM 737 C CA . ALA A 1 95 ? 20.232 -4.771 -2.478 1.00 87.00 95 ALA A CA 1
ATOM 738 C C . ALA A 1 95 ? 20.121 -5.909 -3.513 1.00 87.00 95 ALA A C 1
ATOM 740 O O . ALA A 1 95 ? 21.135 -6.501 -3.864 1.00 87.00 95 ALA A O 1
ATOM 741 N N . VAL A 1 96 ? 18.914 -6.224 -3.998 1.00 88.88 96 VAL A N 1
ATOM 742 C CA . VAL A 1 96 ? 18.693 -7.279 -5.008 1.00 88.88 96 VAL A CA 1
ATOM 743 C C . VAL A 1 96 ? 18.680 -6.762 -6.449 1.00 88.88 96 VAL A C 1
ATOM 745 O O . VAL A 1 96 ? 18.439 -7.541 -7.375 1.00 88.88 96 VAL A O 1
ATOM 748 N N . LEU A 1 97 ? 18.901 -5.461 -6.657 1.00 89.62 97 LEU A N 1
ATOM 749 C CA . LEU A 1 97 ? 18.944 -4.884 -7.995 1.00 89.62 97 LEU A CA 1
ATOM 750 C C . LEU A 1 97 ? 20.265 -5.229 -8.699 1.00 89.62 97 LEU A C 1
ATOM 752 O O . LEU A 1 97 ? 21.312 -5.283 -8.053 1.00 89.62 97 LEU A O 1
ATOM 756 N N . PRO A 1 98 ? 20.232 -5.477 -10.018 1.00 89.38 98 PRO A N 1
ATOM 757 C CA . PRO A 1 98 ? 21.433 -5.761 -10.787 1.00 89.38 98 PRO A CA 1
ATOM 758 C C . PRO A 1 98 ? 22.329 -4.519 -10.862 1.00 89.38 98 PRO A C 1
ATOM 760 O O . PRO A 1 98 ? 21.843 -3.399 -11.011 1.00 89.38 98 PRO A O 1
ATOM 763 N N . THR A 1 99 ? 23.642 -4.728 -10.786 1.00 91.12 99 THR A N 1
ATOM 764 C CA . THR A 1 99 ? 24.647 -3.664 -10.942 1.00 91.12 99 THR A CA 1
ATOM 765 C C . THR A 1 99 ? 24.848 -3.259 -12.399 1.00 91.12 99 THR A C 1
ATOM 767 O O . THR A 1 99 ? 25.254 -2.135 -12.672 1.00 91.12 99 THR A O 1
ATOM 770 N N . GLU A 1 100 ? 24.545 -4.164 -13.329 1.00 92.69 100 GLU A N 1
ATOM 771 C CA . GLU A 1 100 ? 24.642 -3.950 -14.769 1.00 92.69 100 GLU A CA 1
ATOM 772 C C . GLU A 1 100 ? 23.308 -4.270 -15.438 1.00 92.69 100 GLU A C 1
ATOM 774 O O . GLU A 1 100 ? 22.640 -5.251 -15.104 1.00 92.69 100 GLU A O 1
ATOM 779 N N . ILE A 1 101 ? 22.925 -3.437 -16.399 1.00 93.12 101 ILE A N 1
ATOM 780 C CA . ILE A 1 101 ? 21.660 -3.536 -17.125 1.00 93.12 101 ILE A CA 1
ATOM 781 C C . ILE A 1 101 ? 21.888 -3.244 -18.597 1.00 93.12 101 ILE A C 1
ATOM 783 O O . ILE A 1 101 ? 22.721 -2.416 -18.969 1.00 93.12 101 ILE A O 1
ATOM 787 N N . SER A 1 102 ? 21.155 -3.951 -19.456 1.00 95.62 102 SER A N 1
ATOM 788 C CA . SER A 1 102 ? 21.333 -3.793 -20.894 1.00 95.62 102 SER A CA 1
ATOM 789 C C . SER A 1 102 ? 20.793 -2.441 -21.366 1.00 95.62 102 SER A C 1
ATOM 791 O O . SER A 1 102 ? 19.774 -1.947 -20.877 1.00 95.62 102 SER A O 1
ATOM 793 N N . MET A 1 103 ? 21.421 -1.868 -22.398 1.00 95.69 103 MET A N 1
ATOM 794 C CA . MET A 1 103 ? 20.946 -0.619 -23.010 1.00 95.69 103 MET A CA 1
ATOM 795 C C . MET A 1 103 ? 19.488 -0.737 -23.490 1.00 95.69 103 MET A C 1
ATOM 797 O O . MET A 1 103 ? 18.705 0.202 -23.379 1.00 95.69 103 MET A O 1
ATOM 801 N N . LYS A 1 104 ? 19.089 -1.922 -23.967 1.00 96.25 104 LYS A N 1
ATOM 802 C CA . LYS A 1 104 ? 17.716 -2.212 -24.399 1.00 96.25 104 LYS A CA 1
ATOM 803 C C . LYS A 1 104 ? 16.702 -2.090 -23.255 1.00 96.25 104 LYS A C 1
ATOM 805 O O . LYS A 1 104 ? 15.629 -1.527 -23.459 1.00 96.25 104 LYS A O 1
ATOM 810 N N . GLU A 1 105 ? 17.010 -2.633 -22.077 1.00 94.12 105 GLU A N 1
ATOM 811 C CA . GLU A 1 105 ? 16.133 -2.549 -20.899 1.00 94.12 105 GLU A CA 1
ATOM 812 C C . GLU A 1 105 ? 16.074 -1.128 -20.346 1.00 94.12 105 GLU A C 1
ATOM 814 O O . GLU A 1 105 ? 14.993 -0.660 -20.000 1.00 94.12 105 GLU A O 1
ATOM 819 N N . HIS A 1 106 ? 17.205 -0.420 -20.346 1.00 93.75 106 HIS A N 1
ATOM 820 C CA . HIS A 1 106 ? 17.255 0.999 -20.005 1.00 93.75 106 HIS A CA 1
ATOM 821 C C . HIS A 1 106 ? 16.332 1.837 -20.889 1.00 93.75 106 HIS A C 1
ATOM 823 O O . HIS A 1 106 ? 15.471 2.541 -20.367 1.00 93.75 106 HIS A O 1
ATOM 829 N N . ILE A 1 107 ? 16.467 1.725 -22.216 1.00 95.81 107 ILE A N 1
ATOM 830 C CA . ILE A 1 107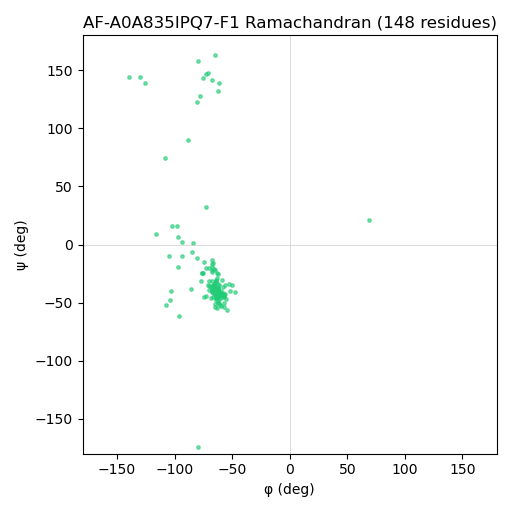 ? 15.635 2.463 -23.178 1.00 95.81 107 ILE A CA 1
ATOM 831 C C . ILE A 1 107 ? 14.152 2.158 -22.949 1.00 95.81 107 ILE A C 1
ATOM 833 O O . ILE A 1 107 ? 13.333 3.075 -22.923 1.00 95.81 107 ILE A O 1
ATOM 837 N N . TRP A 1 108 ? 13.810 0.882 -22.743 1.00 95.44 108 TRP A N 1
ATOM 838 C CA . TRP A 1 108 ? 12.440 0.472 -22.447 1.00 95.44 108 TRP A CA 1
ATOM 839 C C . TRP A 1 108 ? 11.908 1.137 -21.174 1.00 95.44 108 TRP A C 1
ATOM 841 O O . TRP A 1 108 ? 10.861 1.774 -21.196 1.00 95.44 108 TRP A O 1
ATOM 851 N N . ASN A 1 109 ? 12.627 1.039 -20.058 1.00 93.81 109 ASN A N 1
ATOM 852 C CA . ASN A 1 109 ? 12.187 1.643 -18.803 1.00 93.81 109 ASN A CA 1
ATOM 853 C C . ASN A 1 109 ? 12.077 3.171 -18.892 1.00 93.81 109 ASN A C 1
ATOM 855 O O . ASN A 1 109 ? 11.136 3.753 -18.353 1.00 93.81 109 ASN A O 1
ATOM 859 N N . SER A 1 110 ? 12.991 3.823 -19.609 1.00 94.38 110 SER A N 1
ATOM 860 C CA . SER A 1 110 ? 12.915 5.260 -19.870 1.00 94.38 110 SER A CA 1
ATOM 861 C C . SER A 1 110 ? 11.682 5.635 -20.698 1.00 94.38 110 SER A C 1
ATOM 863 O O . SER A 1 110 ? 11.043 6.641 -20.393 1.00 94.38 110 SER A O 1
ATOM 865 N N . SER A 1 111 ? 11.281 4.828 -21.691 1.00 95.00 111 SER A N 1
ATOM 866 C CA . SER A 1 111 ? 10.038 5.092 -22.430 1.00 95.00 111 SER A CA 1
ATOM 867 C C . SER A 1 111 ? 8.799 4.919 -21.548 1.00 95.00 111 SER A C 1
ATOM 869 O O . SER A 1 111 ? 7.863 5.712 -21.648 1.00 95.00 111 SER A O 1
ATOM 871 N N . GLN A 1 112 ? 8.806 3.940 -20.636 1.00 95.81 112 GLN A N 1
ATOM 872 C CA . GLN A 1 112 ? 7.729 3.767 -19.655 1.00 95.81 112 GLN A CA 1
ATOM 873 C C . GLN A 1 112 ? 7.629 4.951 -18.684 1.00 95.81 112 GLN A C 1
ATOM 875 O O . GLN A 1 112 ? 6.519 5.368 -18.365 1.00 95.81 112 GLN A O 1
ATOM 880 N N . ALA A 1 113 ? 8.753 5.544 -18.268 1.00 93.50 113 ALA A N 1
ATOM 881 C CA . ALA A 1 113 ? 8.746 6.755 -17.445 1.00 93.50 113 ALA A CA 1
ATOM 882 C C . ALA A 1 113 ? 8.087 7.944 -18.171 1.00 93.50 113 ALA A C 1
ATOM 884 O O . ALA A 1 113 ? 7.291 8.669 -17.577 1.00 93.50 113 ALA A O 1
ATOM 885 N N . GLY A 1 114 ? 8.346 8.104 -19.474 1.00 95.06 114 GLY A N 1
ATOM 886 C CA . GLY A 1 114 ? 7.650 9.097 -20.299 1.00 95.06 114 GLY A CA 1
ATOM 887 C C . GLY A 1 114 ? 6.139 8.846 -20.375 1.00 95.06 114 GLY A C 1
ATOM 888 O O . GLY A 1 114 ? 5.350 9.775 -20.203 1.00 95.06 114 GLY A O 1
ATOM 889 N N . ALA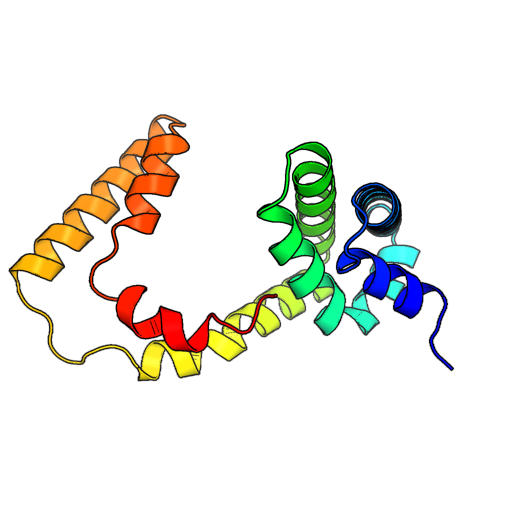 A 1 115 ? 5.728 7.587 -20.561 1.00 95.19 115 ALA A N 1
ATOM 890 C CA . ALA A 1 115 ? 4.316 7.200 -20.550 1.00 95.19 115 ALA A CA 1
ATOM 891 C C . ALA A 1 115 ? 3.647 7.474 -19.192 1.00 95.19 115 ALA A C 1
ATOM 893 O O . ALA A 1 115 ? 2.506 7.931 -19.157 1.00 95.19 115 ALA A O 1
ATOM 894 N N . LEU A 1 116 ? 4.368 7.259 -18.087 1.00 94.69 116 LEU A N 1
ATOM 895 C CA . LEU A 1 116 ? 3.898 7.566 -16.738 1.00 94.69 116 LEU A CA 1
ATOM 896 C C . LEU A 1 116 ? 3.596 9.065 -16.592 1.00 94.69 116 LEU A C 1
ATOM 898 O O . LEU A 1 116 ? 2.481 9.432 -16.232 1.00 94.69 116 LEU A O 1
ATOM 902 N N . VAL A 1 117 ? 4.545 9.935 -16.950 1.00 96.38 117 VAL A N 1
ATOM 903 C CA . VAL A 1 117 ? 4.359 11.397 -16.883 1.00 96.38 117 VAL A CA 1
ATOM 904 C C . VAL A 1 117 ? 3.195 11.845 -17.768 1.00 96.38 117 VAL A C 1
ATOM 906 O O . VAL A 1 117 ? 2.335 12.602 -17.321 1.00 96.38 117 VAL A O 1
ATOM 909 N N . ALA A 1 118 ? 3.122 11.341 -19.002 1.00 96.38 118 ALA A N 1
ATOM 910 C CA . ALA A 1 118 ? 2.029 11.663 -19.915 1.00 96.38 118 ALA A CA 1
ATOM 911 C C . ALA A 1 118 ? 0.663 11.240 -19.354 1.00 96.38 118 ALA A C 1
ATOM 913 O O . ALA A 1 118 ? -0.296 12.004 -19.439 1.00 96.38 118 ALA A O 1
ATOM 914 N N . SER A 1 119 ? 0.580 10.058 -18.739 1.00 96.56 119 SER A N 1
ATOM 915 C CA . SER A 1 119 ? -0.664 9.549 -18.158 1.00 96.56 119 SER A CA 1
ATOM 916 C C . SER A 1 119 ? -1.152 10.372 -16.965 1.00 96.56 119 SER A C 1
ATOM 918 O O . SER A 1 119 ? -2.353 10.600 -16.851 1.00 96.56 119 SER A O 1
ATOM 920 N N . VAL A 1 120 ? -0.241 10.895 -16.133 1.00 95.94 120 VAL A N 1
ATOM 921 C CA . VAL A 1 120 ? -0.589 11.825 -15.045 1.00 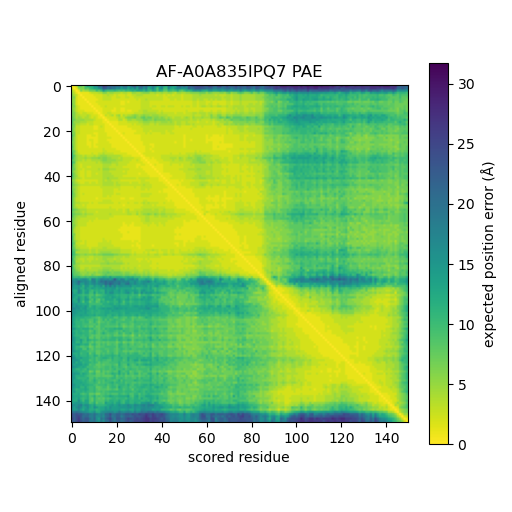95.94 120 VAL A CA 1
ATOM 922 C C . VAL A 1 120 ? -1.151 13.125 -15.616 1.00 95.94 120 VAL A C 1
ATOM 924 O O . VAL A 1 120 ? -2.210 13.571 -15.185 1.00 95.94 120 VAL A O 1
ATOM 927 N N . LEU A 1 121 ? -0.486 13.707 -16.619 1.00 96.56 121 LEU A N 1
ATOM 928 C CA . LEU A 1 121 ? -0.925 14.961 -17.246 1.00 96.56 121 LEU A CA 1
ATOM 929 C C . LEU A 1 121 ? -2.280 14.835 -17.958 1.00 96.56 121 LEU A C 1
ATOM 931 O O . LEU A 1 121 ? -3.028 15.805 -18.026 1.00 96.56 121 LEU A O 1
ATOM 935 N N . GLN A 1 122 ? -2.590 13.656 -18.495 1.00 96.00 122 GLN A N 1
ATOM 936 C CA . GLN A 1 122 ? -3.836 13.386 -19.218 1.00 96.00 122 GLN A CA 1
ATOM 937 C C . GLN A 1 122 ? -4.944 12.812 -18.323 1.00 96.00 122 GLN A C 1
ATOM 939 O O . GLN A 1 122 ? -6.081 12.690 -18.771 1.00 96.00 122 GLN A O 1
ATOM 944 N N . GLY A 1 123 ? -4.630 12.440 -17.077 1.00 93.94 123 GLY A N 1
ATOM 945 C CA . GLY A 1 123 ? -5.564 11.762 -16.177 1.00 93.94 123 GLY A CA 1
ATOM 946 C C . GLY A 1 123 ? -5.923 10.328 -16.598 1.00 93.94 123 GLY A C 1
ATOM 947 O O . GLY A 1 123 ? -6.956 9.808 -16.180 1.00 93.94 123 GLY A O 1
ATOM 948 N N . ASP A 1 124 ? -5.101 9.667 -17.421 1.00 94.62 124 ASP A N 1
ATOM 949 C CA . ASP A 1 124 ? -5.357 8.297 -17.885 1.00 94.62 124 ASP A CA 1
ATOM 950 C C . ASP A 1 124 ? -4.778 7.259 -16.910 1.00 94.62 124 ASP A C 1
ATOM 952 O O . ASP A 1 124 ? -3.646 6.785 -17.040 1.00 94.62 124 ASP A O 1
ATOM 956 N N . LEU A 1 125 ? -5.598 6.857 -15.938 1.00 91.56 125 LEU A N 1
ATOM 957 C CA . LEU A 1 125 ? -5.224 5.862 -14.928 1.00 91.56 125 LEU A CA 1
ATOM 958 C C . LEU A 1 125 ? -4.934 4.468 -15.513 1.00 91.56 125 LEU A C 1
ATOM 960 O O . LEU A 1 125 ? -4.193 3.689 -14.909 1.00 91.56 125 LEU A O 1
ATOM 964 N N . ARG A 1 126 ? -5.486 4.129 -16.688 1.00 92.44 126 ARG A N 1
ATOM 965 C CA . ARG A 1 126 ? -5.235 2.825 -17.326 1.00 92.44 126 ARG A CA 1
ATOM 966 C C . ARG A 1 126 ? -3.824 2.784 -17.892 1.00 92.44 126 ARG A C 1
ATOM 968 O O . ARG A 1 126 ? -3.114 1.793 -17.704 1.00 92.44 126 ARG A O 1
ATOM 975 N N . VAL A 1 127 ? -3.409 3.856 -18.566 1.00 94.44 127 VAL A N 1
ATOM 976 C CA . VAL A 1 127 ? -2.039 3.986 -19.075 1.00 94.44 127 VAL A CA 1
ATOM 977 C C . VAL A 1 127 ? -1.051 4.118 -17.921 1.00 94.44 127 VAL A C 1
ATOM 979 O O . VAL A 1 127 ? -0.011 3.466 -17.977 1.00 94.44 127 VAL A O 1
ATOM 982 N N . LEU A 1 128 ? -1.399 4.849 -16.857 1.00 94.44 128 LEU A N 1
ATOM 983 C CA . LEU A 1 128 ? -0.589 4.952 -15.639 1.00 94.44 128 LEU A CA 1
ATOM 984 C C . LEU A 1 128 ? -0.269 3.564 -15.068 1.00 94.44 128 LEU A C 1
ATOM 986 O O . LEU A 1 128 ? 0.898 3.183 -14.967 1.00 94.44 128 LEU A O 1
ATOM 990 N N . GLY A 1 129 ? -1.303 2.765 -14.780 1.00 91.25 129 GLY A N 1
ATOM 991 C CA . GLY A 1 129 ? -1.127 1.417 -14.235 1.00 91.25 129 GLY A CA 1
ATOM 992 C C . GLY A 1 129 ? -0.342 0.503 -15.179 1.00 91.25 129 GLY A C 1
ATOM 993 O O . GLY A 1 129 ? 0.557 -0.224 -14.751 1.00 91.25 129 GLY A O 1
ATOM 994 N N . LYS A 1 130 ? -0.605 0.586 -16.490 1.00 92.44 130 LYS A N 1
ATOM 995 C CA . LYS A 1 130 ? 0.143 -0.186 -17.489 1.00 92.44 130 LYS A CA 1
ATOM 996 C C . LYS A 1 130 ? 1.619 0.216 -17.528 1.00 92.44 130 LYS A C 1
ATOM 998 O O . LYS A 1 130 ? 2.475 -0.667 -17.560 1.00 92.44 130 LYS A O 1
ATOM 1003 N N . ALA A 1 131 ? 1.924 1.512 -17.492 1.00 93.75 131 ALA A N 1
ATOM 1004 C CA . ALA A 1 131 ? 3.287 2.029 -17.479 1.00 93.75 131 ALA A CA 1
ATOM 1005 C C . ALA A 1 131 ? 4.063 1.532 -16.252 1.00 93.75 131 ALA A C 1
ATOM 1007 O O . ALA A 1 131 ? 5.186 1.057 -16.416 1.00 93.75 131 ALA A O 1
ATOM 1008 N N . MET A 1 132 ? 3.431 1.541 -15.072 1.00 90.69 132 MET A N 1
ATOM 1009 C CA . MET A 1 132 ? 4.004 1.006 -13.828 1.00 90.69 132 MET A CA 1
ATOM 1010 C C . MET A 1 132 ? 4.236 -0.512 -13.887 1.00 90.69 132 MET A C 1
ATOM 1012 O O . MET A 1 132 ? 5.261 -0.999 -13.422 1.00 90.69 132 MET A O 1
ATOM 1016 N N . SER A 1 133 ? 3.317 -1.272 -14.492 1.00 89.56 133 SER A N 1
ATOM 1017 C CA . SER A 1 133 ? 3.392 -2.744 -14.544 1.00 89.56 133 SER A CA 1
ATOM 1018 C C . SER A 1 133 ? 4.436 -3.312 -15.520 1.00 89.56 133 SER A C 1
ATOM 1020 O O . SER A 1 133 ? 4.750 -4.500 -15.467 1.00 89.56 133 SER A O 1
ATOM 1022 N N . LEU A 1 134 ? 4.950 -2.488 -16.440 1.00 91.88 134 LEU A N 1
ATOM 1023 C CA . LEU A 1 134 ? 5.817 -2.912 -17.549 1.00 91.88 134 LEU A CA 1
ATOM 1024 C C . LEU A 1 134 ? 7.315 -2.710 -17.283 1.00 91.88 134 LEU A C 1
ATOM 1026 O O . LEU A 1 134 ? 8.119 -2.743 -18.221 1.00 91.88 134 LEU A O 1
ATOM 1030 N N . ASP A 1 135 ? 7.690 -2.507 -16.026 1.00 90.00 135 ASP A N 1
ATOM 1031 C CA . ASP A 1 135 ? 9.081 -2.434 -15.605 1.00 90.00 135 ASP A CA 1
ATOM 1032 C C . ASP A 1 135 ? 9.836 -3.752 -15.874 1.00 90.00 135 ASP A C 1
ATOM 1034 O O . ASP A 1 135 ? 9.373 -4.847 -15.544 1.00 90.00 135 ASP A O 1
ATOM 1038 N N . LYS A 1 136 ? 11.024 -3.644 -16.479 1.00 92.12 136 LYS A N 1
ATOM 1039 C CA . LYS A 1 136 ? 11.905 -4.785 -16.776 1.00 92.12 136 LYS A CA 1
ATOM 1040 C C . LYS A 1 136 ? 13.116 -4.889 -15.854 1.00 92.12 136 LYS A C 1
ATOM 1042 O O . LYS A 1 136 ? 13.798 -5.910 -15.886 1.00 92.12 136 LYS A O 1
ATOM 1047 N N . ILE A 1 137 ? 13.381 -3.874 -15.034 1.00 90.88 137 ILE A N 1
ATOM 1048 C CA . ILE A 1 137 ? 14.624 -3.762 -14.264 1.00 90.88 137 ILE A CA 1
ATOM 1049 C C . ILE A 1 137 ? 14.388 -4.037 -12.776 1.00 90.88 137 ILE A C 1
ATOM 1051 O O . ILE A 1 137 ? 15.089 -4.865 -12.191 1.00 90.88 137 ILE A O 1
ATOM 1055 N N . VAL A 1 138 ? 13.419 -3.362 -12.154 1.00 88.94 138 VAL A N 1
ATOM 1056 C CA . VAL A 1 138 ? 13.296 -3.269 -10.690 1.00 88.94 138 VAL A CA 1
ATOM 1057 C C . VAL A 1 138 ? 12.317 -4.312 -10.128 1.00 88.94 138 VAL A C 1
ATOM 1059 O O . VAL A 1 138 ? 12.712 -5.213 -9.383 1.00 88.94 138 VAL A O 1
ATOM 1062 N N . GLU A 1 139 ? 11.052 -4.253 -10.519 1.00 85.88 139 GLU A N 1
ATOM 1063 C CA . GLU A 1 139 ? 9.939 -5.094 -10.096 1.00 85.88 139 GLU A CA 1
ATOM 1064 C C . GLU A 1 139 ? 10.176 -6.588 -10.345 1.00 85.88 139 GLU A C 1
ATOM 1066 O O . GLU A 1 139 ? 9.974 -7.369 -9.410 1.00 85.88 139 GLU A O 1
ATOM 1071 N N . PRO A 1 140 ? 10.712 -7.050 -11.498 1.00 87.94 140 PRO A N 1
ATOM 1072 C CA . PRO A 1 140 ? 11.014 -8.472 -11.681 1.00 87.94 140 PRO A CA 1
ATOM 1073 C C . PRO A 1 140 ? 11.997 -9.029 -10.641 1.00 87.94 140 PRO A C 1
ATOM 1075 O O . PRO A 1 140 ? 11.922 -10.206 -10.279 1.00 87.94 140 PRO A O 1
ATOM 1078 N N . LYS A 1 141 ? 12.917 -8.192 -10.145 1.00 88.81 141 LYS A N 1
ATOM 1079 C CA . LYS A 1 141 ? 13.930 -8.568 -9.150 1.00 88.81 141 LYS A CA 1
ATOM 1080 C C . LYS A 1 141 ? 13.385 -8.452 -7.726 1.00 88.81 141 LYS A C 1
ATOM 1082 O O . LYS A 1 141 ? 13.641 -9.331 -6.903 1.00 88.81 141 LYS A O 1
ATOM 1087 N N . ARG A 1 142 ? 12.567 -7.429 -7.451 1.00 83.81 142 ARG A N 1
ATOM 1088 C CA . ARG A 1 142 ? 11.912 -7.204 -6.149 1.00 83.81 142 ARG A CA 1
ATOM 1089 C C . ARG A 1 142 ? 10.738 -8.137 -5.874 1.00 83.81 142 ARG A C 1
ATOM 1091 O O . ARG A 1 142 ? 10.463 -8.394 -4.705 1.00 83.81 142 ARG A O 1
ATOM 1098 N N . LYS A 1 143 ? 10.075 -8.685 -6.900 1.00 77.19 143 LYS A N 1
ATOM 1099 C CA . LYS A 1 143 ? 8.847 -9.493 -6.763 1.00 77.19 143 LYS A CA 1
ATOM 1100 C C . LYS A 1 143 ? 8.958 -10.620 -5.731 1.00 77.19 143 LYS A C 1
ATOM 1102 O O . LYS A 1 143 ? 8.000 -10.895 -5.021 1.00 77.19 143 LYS A O 1
ATOM 1107 N N . ARG A 1 144 ? 10.138 -11.237 -5.598 1.00 73.06 144 ARG A N 1
ATOM 1108 C CA . ARG A 1 144 ? 10.402 -12.318 -4.625 1.00 73.06 144 ARG A CA 1
ATOM 1109 C C . ARG A 1 144 ? 10.425 -11.855 -3.163 1.00 73.06 144 ARG A C 1
ATOM 1111 O O . ARG A 1 144 ? 10.308 -12.677 -2.264 1.00 73.06 144 ARG A O 1
ATOM 1118 N N . LEU A 1 145 ? 10.621 -10.560 -2.930 1.00 73.44 145 LEU A N 1
ATOM 1119 C CA . LEU A 1 145 ? 10.612 -9.931 -1.608 1.00 73.44 145 LEU A CA 1
ATOM 1120 C C . LEU A 1 145 ? 9.253 -9.299 -1.277 1.00 73.44 145 LEU A C 1
ATOM 1122 O O . LEU A 1 145 ? 8.974 -9.061 -0.107 1.00 73.44 145 LEU A O 1
ATOM 1126 N N . ALA A 1 146 ? 8.424 -9.034 -2.291 1.00 62.88 146 ALA A N 1
ATOM 1127 C CA . ALA A 1 146 ? 7.104 -8.421 -2.149 1.00 62.88 146 ALA A CA 1
ATOM 1128 C C . ALA A 1 146 ? 6.003 -9.415 -1.716 1.00 62.88 146 ALA A C 1
ATOM 1130 O O . ALA A 1 146 ? 4.926 -9.001 -1.305 1.00 62.88 146 ALA A O 1
ATOM 1131 N N . THR A 1 147 ? 6.266 -10.726 -1.749 1.00 47.72 147 THR A N 1
ATOM 1132 C CA . THR A 1 147 ? 5.319 -11.814 -1.420 1.00 47.72 147 THR A CA 1
ATOM 1133 C C . THR A 1 147 ? 4.998 -11.973 0.077 1.00 47.72 147 THR A C 1
ATOM 1135 O O . THR A 1 147 ? 4.776 -13.083 0.544 1.00 47.72 147 THR A O 1
ATOM 1138 N N . ARG A 1 148 ? 4.983 -10.886 0.856 1.00 45.91 148 ARG A N 1
ATOM 1139 C CA . ARG A 1 148 ? 4.526 -10.887 2.261 1.00 45.91 148 ARG A CA 1
ATOM 1140 C C . ARG A 1 148 ? 3.287 -10.025 2.519 1.00 45.91 148 ARG A C 1
ATOM 1142 O O . ARG A 1 148 ? 2.933 -9.834 3.675 1.00 45.91 148 ARG A O 1
ATOM 1149 N N . CYS A 1 149 ? 2.635 -9.528 1.475 1.00 43.59 149 CYS A N 1
ATOM 1150 C CA . CYS A 1 149 ? 1.378 -8.795 1.599 1.00 43.59 149 CYS A CA 1
ATOM 1151 C C . CYS A 1 149 ? 0.235 -9.657 1.057 1.00 43.59 149 CYS A C 1
ATOM 1153 O O . CYS A 1 149 ? -0.165 -9.463 -0.087 1.00 43.59 149 CYS A O 1
ATOM 1155 N N . CYS A 1 150 ? -0.150 -10.673 1.834 1.00 39.31 150 CYS A N 1
ATOM 1156 C CA . CYS A 1 150 ? -1.425 -11.411 1.881 1.00 39.31 150 CYS A CA 1
ATOM 1157 C C . CYS A 1 150 ? -1.192 -12.663 2.737 1.00 39.31 150 CYS A C 1
ATOM 1159 O O . CYS A 1 150 ? -0.433 -13.549 2.280 1.00 39.31 150 CYS A O 1
#

Organism: NCBI:txid261450

Solvent-accessible surface area (backbone atoms only — not comparable to full-atom values): 8381 Å² total; per-residue (Å²): 130,84,51,77,65,56,57,45,57,54,30,51,75,44,91,48,67,69,51,22,40,55,32,35,50,52,52,26,55,32,40,76,36,72,70,36,43,61,56,47,58,80,42,44,89,55,52,52,60,48,36,60,58,34,53,78,50,58,68,84,44,15,50,42,23,50,52,25,52,51,45,42,53,72,38,73,70,48,32,52,52,52,51,51,62,61,47,63,58,46,61,62,44,59,70,58,49,73,94,72,80,55,70,68,54,50,54,51,45,53,52,31,52,52,45,32,56,51,16,62,78,70,67,37,64,68,52,28,53,51,30,66,71,64,48,77,68,58,58,74,52,32,50,82,74,59,79,76,82,125

Nearest PDB structures (foldseek):
  1jdh-assembly1_A  TM=5.525E-01  e=7.629E-03  Homo sapiens
  8y0p-assembly1_A  TM=5.868E-01  e=1.275E-02  Homo sapiens
  8eic-assembly1_A  TM=5.907E-01  e=2.132E-02  Homo sapiens
  4rzp-assembly1_A  TM=5.577E-01  e=5.658E-02  synthetic construct
  6xf1-assembly1_B  TM=4.907E-01  e=2.510E-01  Homo sapiens